Protein AF-A0A815XHE5-F1 (afdb_monomer_lite)

pLDDT: mean 78.7, std 12.25, range [43.53, 94.19]

Sequence (78 aa):
MNLSYDAYSSIEYVGTQTFGGKQTDFNEIKATITATLENNKIRSPRRLSVIFKALKALNEKFNHAIPPEMPSTLPDDF

Secondary structure (DSSP, 8-state):
----GGG-S----------TTSPPP-HHHHHHHHHHHH---------HHHHHHHHHHHHHHH-SPPPS-----S----

Organism: NCBI:txid392033

InterPro domains:
  IPR042427 Zinc finger FYVE domain-containing protein 1 [PTHR46624] (2-78)

Radius of gyration: 23.65 Å; chains: 1; bounding box: 53×53×46 Å

Structure (mmCIF, N/CA/C/O backbone):
data_AF-A0A815XHE5-F1
#
_entry.id   AF-A0A815XHE5-F1
#
loop_
_atom_site.group_PDB
_atom_site.id
_atom_site.type_symbol
_atom_site.label_atom_id
_atom_site.label_alt_id
_atom_site.label_comp_id
_atom_site.label_asym_id
_atom_site.label_entity_id
_atom_site.label_seq_id
_atom_site.pdbx_PDB_ins_code
_atom_site.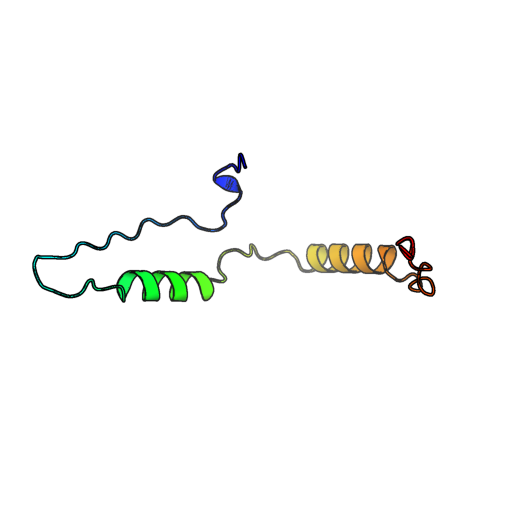Cartn_x
_atom_site.Cartn_y
_atom_site.Cartn_z
_atom_site.occupancy
_atom_site.B_iso_or_equiv
_atom_site.auth_seq_id
_atom_site.auth_comp_id
_atom_site.auth_asym_id
_atom_site.auth_atom_id
_atom_site.pdbx_PDB_model_num
ATOM 1 N N . MET A 1 1 ? -6.567 20.303 -9.454 1.00 43.53 1 MET A N 1
ATOM 2 C CA . MET A 1 1 ? -5.965 18.980 -9.724 1.00 43.53 1 MET A CA 1
ATOM 3 C C . 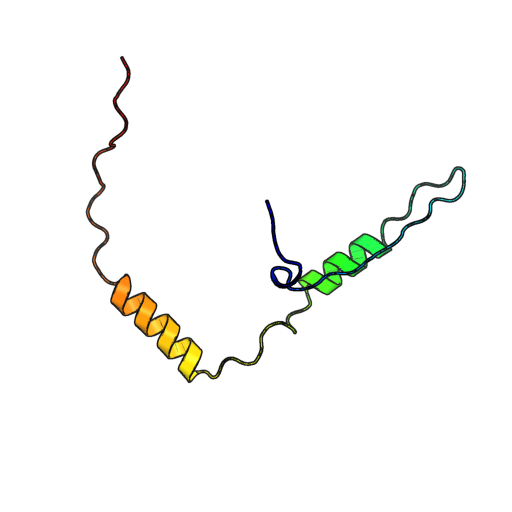MET A 1 1 ? -7.076 18.064 -10.217 1.00 43.53 1 MET A C 1
ATOM 5 O O . MET A 1 1 ? -7.984 17.806 -9.446 1.00 43.53 1 MET A O 1
ATOM 9 N N . ASN A 1 2 ? -7.063 17.669 -11.493 1.00 56.94 2 ASN A N 1
ATOM 10 C CA . ASN A 1 2 ? -8.085 16.805 -12.100 1.00 56.94 2 ASN A CA 1
ATOM 11 C C . ASN A 1 2 ? -7.445 15.437 -12.393 1.00 56.94 2 ASN A C 1
ATOM 13 O O . ASN A 1 2 ? -7.018 15.174 -13.514 1.00 56.94 2 ASN A O 1
ATOM 17 N N . LEU A 1 3 ? -7.228 14.636 -11.347 1.00 61.91 3 LEU A N 1
ATOM 18 C CA . LEU A 1 3 ? -6.612 13.309 -11.457 1.00 61.91 3 LEU A CA 1
ATOM 19 C C . LEU A 1 3 ? -7.710 12.262 -11.689 1.00 61.91 3 LEU A C 1
ATOM 21 O O . LEU A 1 3 ? -8.645 12.177 -10.896 1.00 61.91 3 LEU A O 1
ATOM 25 N N . SER A 1 4 ? -7.597 11.485 -12.774 1.00 79.62 4 SER A N 1
ATOM 26 C CA . SER A 1 4 ? -8.454 10.310 -13.012 1.00 79.62 4 SER A CA 1
ATOM 27 C C . SER A 1 4 ? -8.230 9.272 -11.910 1.00 79.62 4 SER A C 1
ATOM 29 O O . SER A 1 4 ? -7.112 9.141 -11.407 1.00 79.62 4 SER A O 1
ATOM 31 N N . TYR A 1 5 ? -9.263 8.502 -11.564 1.00 73.06 5 TYR A N 1
ATOM 32 C CA . TYR A 1 5 ? -9.173 7.415 -10.579 1.00 73.06 5 TYR A CA 1
ATOM 33 C C . TYR A 1 5 ? -8.131 6.350 -10.971 1.00 73.06 5 TYR A C 1
ATOM 35 O O . TYR A 1 5 ? -7.559 5.702 -10.099 1.00 73.06 5 TYR A O 1
ATOM 43 N N . ASP A 1 6 ? -7.804 6.246 -12.262 1.00 69.12 6 ASP A N 1
ATOM 44 C CA . ASP A 1 6 ? -6.751 5.371 -12.798 1.00 69.12 6 ASP A CA 1
ATOM 45 C C . ASP A 1 6 ? -5.334 5.731 -12.320 1.00 69.12 6 ASP A C 1
ATOM 47 O O . ASP A 1 6 ? -4.398 4.950 -12.492 1.00 69.12 6 ASP A O 1
ATOM 51 N N . ALA A 1 7 ? -5.142 6.922 -11.743 1.00 72.69 7 ALA A N 1
ATOM 52 C CA . ALA A 1 7 ? -3.852 7.343 -11.202 1.00 72.69 7 ALA A CA 1
ATOM 53 C C . ALA A 1 7 ? -3.515 6.668 -9.860 1.00 72.69 7 ALA A C 1
ATOM 55 O O . ALA A 1 7 ? -2.359 6.710 -9.431 1.00 72.69 7 ALA A O 1
ATOM 56 N N . TYR A 1 8 ? -4.498 6.060 -9.189 1.00 74.81 8 TYR A N 1
ATOM 57 C CA . TYR A 1 8 ? -4.310 5.418 -7.893 1.00 74.81 8 TYR A CA 1
ATOM 58 C C . TYR A 1 8 ? -4.057 3.921 -8.059 1.00 74.81 8 TYR A C 1
ATOM 60 O O . TYR A 1 8 ? -4.744 3.224 -8.798 1.00 74.81 8 TYR A O 1
ATOM 68 N N . SER A 1 9 ? -3.066 3.408 -7.333 1.00 73.94 9 SER A N 1
ATOM 69 C CA . SER A 1 9 ? -2.740 1.981 -7.321 1.00 73.94 9 SER A CA 1
ATOM 70 C C . SER A 1 9 ? -3.784 1.149 -6.562 1.00 73.94 9 SER A C 1
ATOM 72 O O . SER A 1 9 ? -4.004 -0.013 -6.889 1.00 73.94 9 SER A O 1
ATOM 74 N N . SER A 1 10 ? -4.443 1.737 -5.563 1.00 77.44 10 SER A N 1
ATOM 75 C CA . SER A 1 10 ? -5.515 1.124 -4.778 1.00 77.44 10 SER A CA 1
ATOM 76 C C . SER A 1 10 ? -6.447 2.215 -4.249 1.00 77.44 10 SER A C 1
ATOM 78 O O . SER A 1 10 ? -5.972 3.285 -3.863 1.00 77.44 10 SER A O 1
ATOM 80 N N . ILE A 1 11 ? -7.755 1.950 -4.229 1.00 84.81 11 ILE A N 1
ATOM 81 C CA . ILE A 1 11 ? -8.779 2.810 -3.622 1.00 84.81 11 ILE A CA 1
ATOM 82 C C . ILE A 1 11 ? -9.676 1.913 -2.772 1.00 84.81 11 ILE A C 1
ATOM 84 O O . ILE A 1 11 ? -10.275 0.972 -3.289 1.00 84.81 11 ILE A O 1
ATOM 88 N N . GLU A 1 12 ? -9.783 2.215 -1.481 1.00 87.12 12 GLU A N 1
ATOM 89 C CA . GLU A 1 12 ? -10.596 1.454 -0.534 1.00 87.12 12 GLU A CA 1
ATOM 90 C C . GLU A 1 12 ? -11.338 2.406 0.408 1.00 87.12 12 GLU A C 1
ATOM 92 O O . GLU A 1 12 ? -10.788 3.415 0.855 1.00 87.12 12 GLU A O 1
ATOM 97 N N . TYR A 1 13 ? -12.606 2.098 0.686 1.00 90.50 13 TYR A N 1
ATOM 98 C CA . TYR A 1 13 ? -13.415 2.828 1.655 1.00 90.50 13 TYR A CA 1
ATOM 99 C C . TYR A 1 13 ? -13.394 2.088 2.993 1.00 90.50 13 TYR A C 1
ATOM 101 O O . TYR A 1 13 ? -13.883 0.964 3.078 1.00 90.50 13 TYR A O 1
ATOM 109 N N . VAL A 1 14 ? -12.869 2.738 4.035 1.00 90.31 14 VAL A N 1
ATOM 110 C CA . VAL A 1 14 ? -12.870 2.223 5.411 1.00 90.31 14 VAL A CA 1
ATOM 111 C C . VAL A 1 14 ? -13.713 3.158 6.270 1.00 90.31 14 VAL A C 1
ATOM 113 O O . VAL A 1 14 ? -13.323 4.296 6.537 1.00 90.31 14 VAL A O 1
ATOM 116 N N . GLY A 1 15 ? -14.904 2.701 6.649 1.00 88.00 15 GLY A N 1
ATOM 117 C CA . GLY A 1 15 ? -15.831 3.468 7.475 1.00 88.00 15 GLY A CA 1
ATOM 118 C C . GLY A 1 15 ? -15.607 3.201 8.960 1.00 88.00 15 GLY A C 1
ATOM 119 O O . GLY A 1 15 ? -15.600 2.055 9.381 1.00 88.00 15 GLY A O 1
ATOM 120 N N . THR A 1 16 ? -15.504 4.257 9.767 1.00 86.25 16 T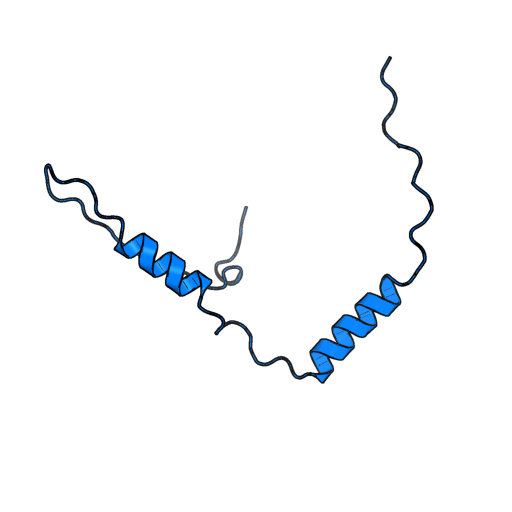HR A N 1
ATOM 121 C CA . THR A 1 16 ? -15.465 4.160 11.237 1.00 86.25 16 THR A CA 1
ATOM 122 C C . THR A 1 16 ? -16.630 4.929 11.841 1.00 86.25 16 THR A C 1
ATOM 124 O O . THR A 1 16 ? -16.782 6.126 11.594 1.00 86.25 16 THR A O 1
ATOM 127 N N . GLN A 1 17 ? -17.455 4.246 12.639 1.00 86.00 17 GLN A N 1
ATOM 128 C CA . GLN A 1 17 ? -18.606 4.835 13.321 1.00 86.00 17 GLN A CA 1
ATOM 129 C C . GLN A 1 17 ? -18.351 4.927 14.827 1.00 86.00 17 GLN A C 1
ATOM 131 O O . GLN A 1 17 ? -18.186 3.917 15.510 1.00 86.00 17 GLN A O 1
ATOM 136 N N . THR A 1 18 ? -18.380 6.146 15.363 1.00 87.81 18 THR A N 1
ATOM 137 C CA . THR A 1 18 ? -18.256 6.384 16.805 1.00 87.81 18 THR A CA 1
ATOM 138 C C . THR A 1 18 ? -19.628 6.343 17.466 1.00 87.81 18 THR A C 1
ATOM 140 O O . THR A 1 18 ? -20.501 7.156 17.162 1.00 87.81 18 THR A O 1
ATOM 143 N N . PHE A 1 19 ? -19.820 5.416 18.404 1.00 84.31 19 PHE A N 1
ATOM 144 C CA . PHE A 1 19 ? -21.022 5.362 19.238 1.00 84.31 19 PHE A CA 1
ATOM 145 C C . PHE A 1 19 ? -20.847 6.231 20.495 1.00 84.31 19 PHE A C 1
ATOM 147 O O . PHE A 1 19 ? -19.765 6.272 21.083 1.00 84.31 19 PHE A O 1
ATOM 154 N N . GLY A 1 20 ? -21.914 6.937 20.885 1.00 82.06 20 GLY A N 1
ATOM 155 C CA . GLY A 1 20 ? -21.906 8.036 21.859 1.00 82.06 20 GLY A CA 1
ATOM 156 C C . GLY A 1 20 ? -21.039 7.817 23.107 1.00 82.06 20 GLY A C 1
ATOM 157 O O . GLY A 1 20 ? -21.180 6.823 23.816 1.00 82.06 20 GLY A O 1
ATOM 158 N N . GLY A 1 21 ? -20.149 8.781 23.367 1.00 74.88 21 GLY A N 1
ATOM 159 C CA . GLY A 1 21 ? -19.298 8.857 24.561 1.00 74.88 21 GLY A CA 1
ATOM 160 C C . GLY A 1 21 ? -18.020 8.010 24.534 1.00 74.88 21 GLY A C 1
ATOM 161 O O . GLY A 1 21 ? -17.186 8.169 25.423 1.00 74.88 21 GLY A O 1
ATOM 162 N N . LYS A 1 22 ? -17.830 7.135 23.537 1.00 80.25 22 LYS A N 1
ATOM 163 C CA . LYS A 1 22 ? -16.599 6.341 23.384 1.00 80.25 22 LYS A CA 1
ATOM 164 C C . LYS A 1 22 ? -15.598 7.048 22.473 1.00 80.25 22 LYS A C 1
ATOM 166 O O . LYS A 1 22 ? -15.984 7.762 21.551 1.00 80.25 22 LYS A O 1
ATOM 171 N N . GLN A 1 23 ? -14.308 6.836 22.727 1.00 85.38 23 GLN A N 1
ATOM 172 C CA . GLN A 1 23 ? -13.265 7.270 21.800 1.00 85.38 23 GLN A CA 1
ATOM 173 C C . GLN A 1 23 ? -13.411 6.509 20.478 1.00 85.38 23 GLN A C 1
ATOM 175 O O . GLN A 1 23 ? -13.671 5.307 20.477 1.00 85.38 23 GLN A O 1
ATOM 180 N N . THR A 1 24 ? -13.275 7.226 19.364 1.00 88.56 24 THR A N 1
ATOM 181 C CA . THR A 1 24 ? -13.290 6.649 18.017 1.00 88.56 24 THR A CA 1
ATOM 182 C C . THR A 1 24 ? -12.182 5.609 17.878 1.00 88.56 24 THR A C 1
ATOM 184 O O . THR A 1 24 ? -11.027 5.897 18.192 1.00 88.56 24 THR A O 1
ATOM 187 N N . ASP A 1 25 ? -12.526 4.417 17.394 1.00 88.69 25 ASP A N 1
ATOM 188 C CA . ASP A 1 25 ? -11.547 3.379 17.082 1.00 88.69 25 ASP A CA 1
ATOM 189 C C . ASP A 1 25 ? -10.988 3.602 15.670 1.00 88.69 25 ASP A C 1
ATOM 191 O O . ASP A 1 25 ? -11.743 3.679 14.707 1.00 88.69 25 ASP A O 1
ATOM 195 N N . PHE A 1 26 ? -9.664 3.715 15.556 1.00 91.56 26 PHE A N 1
ATOM 196 C CA . PHE A 1 26 ? -8.944 3.887 14.289 1.00 91.56 26 PHE A CA 1
ATOM 197 C C . PHE A 1 26 ? -8.087 2.667 13.929 1.00 91.56 26 PHE A C 1
ATOM 199 O O . PHE A 1 26 ? -7.323 2.714 12.961 1.00 91.56 26 PHE A O 1
ATOM 206 N N . ASN A 1 27 ? -8.162 1.583 14.705 1.00 92.31 27 ASN A N 1
ATOM 207 C CA . ASN A 1 27 ? -7.316 0.410 14.497 1.00 92.31 27 ASN A CA 1
ATOM 208 C C . ASN A 1 27 ? -7.584 -0.255 13.146 1.00 92.31 27 ASN A C 1
ATOM 210 O O . ASN A 1 27 ? -6.641 -0.709 12.504 1.00 92.31 27 ASN A O 1
ATOM 214 N N . GLU A 1 28 ? -8.836 -0.250 12.690 1.00 90.69 28 GLU A N 1
ATOM 215 C CA . GLU A 1 28 ? -9.219 -0.775 11.379 1.00 90.69 28 GLU A CA 1
ATOM 216 C C . GLU A 1 28 ? -8.560 0.017 10.244 1.00 90.69 28 GLU A C 1
ATOM 218 O O . GLU A 1 28 ? -7.844 -0.556 9.428 1.00 90.69 28 GLU A O 1
ATOM 223 N N . ILE A 1 29 ? -8.678 1.351 10.261 1.00 92.31 29 ILE A N 1
ATOM 224 C CA . ILE A 1 29 ? -8.004 2.229 9.290 1.00 92.31 29 ILE A CA 1
ATOM 225 C C . ILE A 1 29 ? -6.491 1.990 9.306 1.00 92.31 29 ILE A C 1
ATOM 227 O O . ILE A 1 29 ? -5.861 1.871 8.254 1.00 92.31 29 ILE A O 1
ATOM 231 N N . LYS A 1 30 ? -5.893 1.891 10.498 1.00 93.19 30 LYS A N 1
ATOM 232 C CA . LYS A 1 30 ? -4.457 1.642 10.646 1.00 93.19 30 LYS A CA 1
ATOM 233 C C . LYS A 1 30 ? -4.050 0.296 10.042 1.00 93.19 30 LYS A C 1
ATOM 235 O O . LYS A 1 30 ? -3.065 0.246 9.310 1.00 93.19 30 LYS A O 1
ATOM 240 N N . ALA A 1 31 ? -4.805 -0.766 10.313 1.00 93.38 31 ALA A N 1
ATOM 241 C CA . ALA A 1 31 ? -4.544 -2.097 9.776 1.00 93.38 31 ALA A CA 1
ATOM 242 C C . ALA A 1 31 ? -4.644 -2.119 8.244 1.00 93.38 31 ALA A C 1
ATOM 244 O O . ALA A 1 31 ? -3.746 -2.649 7.587 1.00 93.38 31 ALA A O 1
ATOM 245 N N . THR A 1 32 ? -5.668 -1.483 7.670 1.00 91.31 32 THR A N 1
ATOM 246 C CA . THR A 1 32 ? -5.843 -1.395 6.213 1.00 91.31 32 THR A CA 1
ATOM 247 C C . THR A 1 32 ? -4.701 -0.628 5.544 1.00 91.31 32 THR A C 1
ATOM 249 O O . THR A 1 32 ? -4.185 -1.058 4.507 1.00 91.31 32 THR A O 1
ATOM 252 N N . ILE A 1 33 ? -4.233 0.470 6.152 1.00 89.38 33 ILE A N 1
ATOM 253 C CA . ILE A 1 33 ? -3.059 1.209 5.661 1.00 89.38 33 ILE A CA 1
ATOM 254 C C . ILE A 1 33 ? -1.816 0.316 5.690 1.00 89.38 33 ILE A C 1
ATOM 256 O O . ILE A 1 33 ? -1.115 0.223 4.683 1.00 89.38 33 ILE A O 1
ATOM 260 N N . THR A 1 34 ? -1.544 -0.363 6.808 1.00 91.94 34 THR A N 1
ATOM 261 C CA . THR A 1 34 ? -0.384 -1.260 6.928 1.00 91.94 34 THR A CA 1
ATOM 262 C C . THR A 1 34 ? -0.434 -2.376 5.886 1.00 91.94 34 THR A C 1
ATOM 264 O O . THR A 1 34 ? 0.541 -2.571 5.163 1.00 91.94 34 THR A O 1
ATOM 267 N N . ALA A 1 35 ? -1.585 -3.029 5.719 1.00 88.38 35 ALA A N 1
ATOM 268 C CA . ALA A 1 35 ? -1.770 -4.070 4.71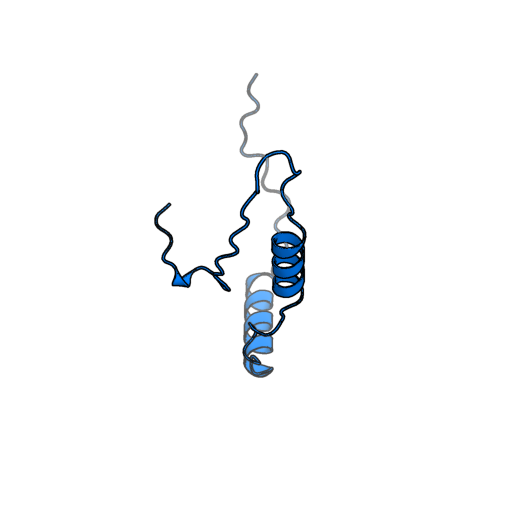3 1.00 88.38 35 ALA A CA 1
ATOM 269 C C . ALA A 1 35 ? -1.557 -3.543 3.284 1.00 88.38 35 ALA A C 1
ATOM 271 O O . ALA A 1 35 ? -0.942 -4.217 2.459 1.00 88.38 35 ALA A O 1
ATOM 272 N N . THR A 1 36 ? -2.014 -2.324 2.986 1.00 84.94 36 THR A N 1
ATOM 273 C CA . THR A 1 36 ? -1.823 -1.693 1.670 1.00 84.94 36 THR A CA 1
ATOM 274 C C . THR A 1 36 ? -0.358 -1.343 1.408 1.00 84.94 36 THR A C 1
ATOM 276 O O . THR A 1 36 ? 0.118 -1.519 0.288 1.00 84.94 36 THR A O 1
ATOM 279 N N . LEU A 1 37 ? 0.377 -0.892 2.429 1.00 83.62 37 LEU A N 1
ATOM 280 C CA . LEU A 1 37 ? 1.814 -0.614 2.331 1.00 83.62 37 LEU A CA 1
ATOM 281 C C . LEU A 1 37 ? 2.641 -1.894 2.138 1.00 83.62 37 LEU A C 1
ATOM 283 O O . LEU A 1 37 ? 3.624 -1.888 1.398 1.00 83.62 37 LEU A O 1
ATOM 287 N N . GLU A 1 38 ? 2.236 -2.995 2.771 1.00 84.31 38 GLU A N 1
ATOM 288 C CA . GLU A 1 38 ? 2.868 -4.312 2.614 1.00 84.31 38 GLU A CA 1
ATOM 289 C C . GLU A 1 38 ? 2.474 -5.008 1.299 1.00 84.31 38 GLU A C 1
ATOM 291 O O . GLU A 1 38 ? 3.184 -5.898 0.808 1.00 84.31 38 GLU A O 1
ATOM 296 N N . ASN A 1 39 ? 1.357 -4.594 0.693 1.00 77.06 39 ASN A N 1
ATOM 297 C CA . ASN A 1 39 ? 0.838 -5.167 -0.538 1.00 77.06 39 ASN A CA 1
ATOM 298 C C . ASN A 1 39 ? 1.730 -4.836 -1.748 1.00 77.06 39 ASN A C 1
ATOM 300 O O . ASN A 1 39 ? 1.577 -3.831 -2.439 1.00 77.06 39 ASN A O 1
ATOM 304 N N . ASN A 1 40 ? 2.611 -5.777 -2.078 1.00 66.31 40 ASN A N 1
ATOM 305 C CA . ASN A 1 40 ? 3.466 -5.730 -3.264 1.00 66.31 40 ASN A CA 1
ATOM 306 C C . ASN A 1 40 ? 2.824 -6.351 -4.525 1.00 66.31 40 ASN A C 1
ATOM 308 O O . ASN A 1 40 ? 3.517 -6.547 -5.527 1.00 66.31 40 ASN A O 1
ATOM 312 N N . LYS A 1 41 ? 1.515 -6.665 -4.525 1.00 69.00 41 LYS A N 1
ATOM 313 C CA . LYS A 1 41 ? 0.845 -7.324 -5.669 1.00 69.00 41 LYS A CA 1
ATOM 314 C C . LYS A 1 41 ? 0.741 -6.441 -6.917 1.00 69.00 41 LYS A C 1
ATOM 316 O O . LYS A 1 41 ? 0.529 -6.963 -8.008 1.00 69.00 41 LYS A O 1
ATOM 321 N N . ILE A 1 42 ? 0.963 -5.130 -6.803 1.00 57.69 42 ILE A N 1
ATOM 322 C CA . ILE A 1 42 ? 0.942 -4.182 -7.932 1.00 57.69 42 ILE A CA 1
ATOM 323 C C . ILE A 1 42 ? 2.341 -4.022 -8.536 1.00 57.69 42 ILE A C 1
ATOM 325 O O . ILE A 1 42 ? 2.844 -2.928 -8.792 1.00 57.69 42 ILE A O 1
ATOM 329 N N . ARG A 1 43 ? 2.999 -5.145 -8.801 1.00 60.38 43 ARG A N 1
ATOM 330 C CA . ARG A 1 43 ? 3.981 -5.207 -9.875 1.00 60.38 43 ARG A CA 1
ATOM 331 C C . ARG A 1 43 ? 3.635 -6.441 -10.674 1.00 60.38 43 ARG A C 1
ATOM 333 O O . ARG A 1 43 ? 3.934 -7.556 -10.258 1.00 60.38 43 ARG A O 1
ATOM 340 N N . SER A 1 44 ? 3.016 -6.244 -11.837 1.00 55.59 44 SER A N 1
ATOM 341 C CA . SER A 1 44 ? 3.087 -7.282 -12.857 1.00 55.59 44 SER A CA 1
ATOM 342 C C . SER A 1 44 ? 4.564 -7.675 -12.993 1.00 55.59 44 SER A C 1
ATOM 344 O O . SER A 1 44 ? 5.423 -6.780 -12.985 1.00 55.59 44 SER A O 1
ATOM 346 N N . PRO A 1 45 ? 4.900 -8.976 -13.044 1.00 57.22 45 PRO A N 1
ATOM 347 C CA . PRO A 1 45 ? 6.273 -9.389 -13.255 1.00 57.22 45 PRO A CA 1
ATOM 348 C C . PRO A 1 45 ? 6.745 -8.768 -14.570 1.00 57.22 45 PRO A C 1
ATOM 350 O O . PRO A 1 45 ? 6.386 -9.212 -15.662 1.00 57.22 45 PRO A O 1
ATOM 353 N N . ARG A 1 46 ? 7.514 -7.679 -14.483 1.00 66.88 46 ARG A N 1
ATOM 354 C CA . ARG A 1 46 ? 8.130 -7.088 -15.665 1.00 66.88 46 ARG A CA 1
ATOM 355 C C . ARG A 1 46 ? 9.174 -8.091 -16.096 1.00 66.88 46 ARG A C 1
ATOM 357 O O . ARG A 1 46 ? 10.046 -8.448 -15.306 1.00 66.88 46 ARG A O 1
ATOM 364 N N . ARG A 1 47 ? 9.081 -8.559 -17.341 1.00 79.44 47 ARG A N 1
ATOM 365 C CA . ARG A 1 47 ? 10.113 -9.435 -17.900 1.00 79.44 47 ARG A CA 1
ATOM 366 C C . ARG A 1 47 ? 11.475 -8.790 -17.639 1.00 79.44 47 ARG A C 1
ATOM 368 O O . ARG A 1 47 ? 11.626 -7.591 -17.870 1.00 79.44 47 ARG A O 1
ATOM 375 N N . LEU A 1 48 ? 12.452 -9.573 -17.179 1.00 83.38 48 LEU A N 1
ATOM 376 C CA . LEU A 1 48 ? 13.802 -9.079 -16.873 1.00 83.38 48 LEU A CA 1
ATOM 377 C C . LEU A 1 48 ? 14.396 -8.274 -18.040 1.00 83.38 48 LEU A C 1
ATOM 379 O O . LEU A 1 48 ? 15.073 -7.276 -17.825 1.00 83.38 48 LEU A O 1
ATOM 383 N N . SER A 1 49 ? 14.047 -8.637 -19.278 1.00 87.88 49 SER A N 1
ATOM 384 C CA . SER A 1 49 ? 14.406 -7.898 -20.489 1.00 87.88 49 SER A CA 1
ATOM 385 C C . SER A 1 49 ? 13.870 -6.461 -20.538 1.00 87.88 49 SER A C 1
ATOM 387 O O . SER A 1 49 ? 14.565 -5.579 -21.031 1.00 87.88 49 SER A O 1
ATOM 389 N N . VAL A 1 50 ? 12.665 -6.194 -20.028 1.00 84.75 50 VAL A N 1
ATOM 390 C CA . VAL A 1 50 ? 12.074 -4.845 -19.949 1.00 84.75 50 VAL A CA 1
ATOM 391 C C . VAL A 1 50 ? 12.786 -4.014 -18.886 1.00 84.75 50 VAL A C 1
ATOM 393 O O . VAL A 1 50 ? 13.112 -2.857 -19.135 1.00 84.75 50 VAL A O 1
ATOM 396 N N . ILE A 1 51 ? 13.079 -4.615 -17.728 1.00 84.19 51 ILE A N 1
ATOM 397 C CA . ILE A 1 51 ? 13.826 -3.956 -16.647 1.00 84.19 51 ILE A CA 1
ATOM 398 C C . ILE A 1 51 ? 15.233 -3.592 -17.131 1.00 84.19 51 ILE A C 1
ATOM 400 O O . ILE A 1 51 ? 15.648 -2.443 -17.005 1.00 84.19 51 ILE A O 1
ATOM 404 N N . PHE A 1 52 ? 15.933 -4.542 -17.754 1.00 91.69 52 PHE A N 1
ATOM 405 C CA . PHE A 1 52 ? 17.266 -4.324 -18.309 1.00 91.69 52 PHE A CA 1
ATOM 406 C C . PHE A 1 52 ? 17.274 -3.228 -19.378 1.00 91.69 52 PHE A C 1
ATOM 408 O O . PHE A 1 52 ? 18.118 -2.341 -19.327 1.00 91.69 52 PHE A O 1
ATOM 415 N N . LYS A 1 53 ? 16.314 -3.237 -20.314 1.00 93.19 53 LYS A N 1
ATOM 416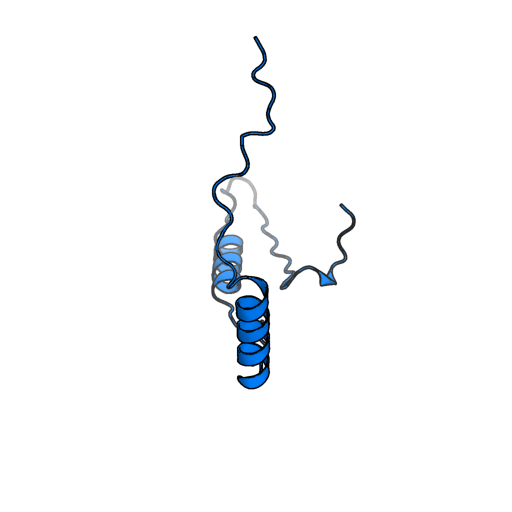 C CA . LYS A 1 53 ? 16.197 -2.186 -21.338 1.00 93.19 53 LYS A CA 1
ATOM 417 C C . LYS A 1 53 ? 15.970 -0.806 -20.726 1.00 93.19 53 LYS A C 1
ATOM 419 O O . LYS A 1 53 ? 16.605 0.146 -21.164 1.00 93.19 53 LYS A O 1
ATOM 424 N N . ALA A 1 54 ? 15.107 -0.700 -19.716 1.00 91.31 54 ALA A N 1
ATOM 425 C CA . ALA A 1 54 ? 14.851 0.565 -19.034 1.00 91.31 54 ALA A CA 1
ATOM 426 C C . ALA A 1 54 ? 16.104 1.084 -18.310 1.00 91.31 54 ALA A C 1
ATOM 428 O O . ALA A 1 54 ? 16.470 2.244 -18.481 1.00 91.31 54 ALA A O 1
ATOM 429 N N . LEU A 1 55 ? 16.794 0.219 -17.557 1.00 92.25 55 LEU A N 1
ATOM 430 C CA . LEU A 1 55 ? 18.039 0.576 -16.870 1.00 92.25 55 LEU A CA 1
ATOM 431 C C . LEU A 1 55 ? 19.156 0.939 -17.854 1.00 92.25 55 LEU A C 1
ATOM 433 O O . LEU A 1 55 ? 19.877 1.903 -17.622 1.00 92.25 55 LEU A O 1
ATOM 437 N N . LYS A 1 56 ? 19.274 0.210 -18.968 1.00 94.19 56 LYS A N 1
ATOM 438 C CA . LYS A 1 56 ? 20.240 0.504 -20.030 1.00 94.19 56 LYS A CA 1
ATOM 439 C C . LYS A 1 56 ? 19.968 1.865 -20.671 1.00 94.19 56 LYS A C 1
ATOM 441 O O . LYS A 1 56 ? 20.891 2.659 -20.758 1.00 94.19 56 LYS A O 1
ATOM 446 N N . ALA A 1 57 ? 18.722 2.152 -21.048 1.00 92.81 57 ALA A N 1
ATOM 447 C CA . ALA A 1 57 ? 18.347 3.440 -21.633 1.00 92.81 57 ALA A CA 1
ATOM 448 C C . ALA A 1 57 ? 18.575 4.605 -20.657 1.00 92.81 57 ALA A C 1
ATOM 450 O O . ALA A 1 57 ? 19.000 5.683 -21.062 1.00 92.81 57 ALA A O 1
ATOM 451 N N . LEU A 1 58 ? 18.316 4.387 -19.363 1.00 89.50 58 LEU A N 1
ATOM 452 C CA . LEU A 1 58 ? 18.601 5.375 -18.327 1.00 89.50 58 LEU A CA 1
ATOM 453 C C . LEU A 1 58 ? 20.108 5.622 -18.207 1.00 89.50 58 LEU A C 1
ATOM 455 O O . LEU A 1 58 ? 20.542 6.767 -18.208 1.00 89.50 58 LEU A O 1
ATOM 459 N N . ASN A 1 59 ? 20.899 4.553 -18.156 1.00 90.62 59 ASN A N 1
ATOM 460 C CA . ASN A 1 59 ? 22.351 4.645 -18.105 1.00 90.62 59 ASN A CA 1
ATOM 461 C C . ASN A 1 59 ? 22.895 5.365 -19.348 1.00 90.62 59 ASN A C 1
ATOM 463 O O . ASN A 1 59 ? 23.585 6.358 -19.212 1.00 90.62 59 ASN A O 1
ATOM 467 N N . GLU A 1 60 ? 22.503 4.965 -20.556 1.00 91.19 60 GLU A N 1
ATOM 468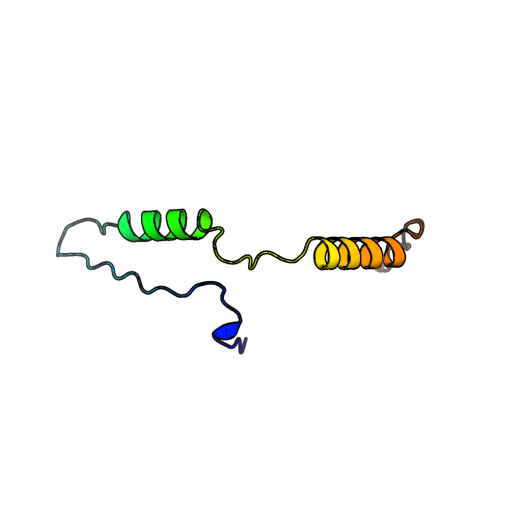 C CA . GLU A 1 60 ? 22.920 5.632 -21.801 1.00 91.19 60 GLU A CA 1
ATOM 469 C C . GLU A 1 60 ? 22.551 7.121 -21.844 1.00 91.19 60 GLU A C 1
ATOM 471 O O . GLU A 1 60 ? 23.290 7.909 -22.421 1.00 91.19 60 GLU A O 1
ATOM 476 N N . LYS A 1 61 ? 21.433 7.519 -21.226 1.00 86.81 61 LYS A N 1
ATOM 477 C CA . LYS A 1 61 ? 20.993 8.919 -21.185 1.00 86.81 61 LYS A CA 1
ATOM 478 C C . LYS A 1 61 ? 21.734 9.761 -20.140 1.00 86.81 61 LYS A C 1
ATOM 480 O O . LYS A 1 61 ? 21.909 10.960 -20.345 1.00 86.81 61 LYS A O 1
ATOM 485 N N . PHE A 1 62 ? 22.101 9.167 -19.006 1.00 83.50 62 PHE A N 1
ATOM 486 C CA . PHE A 1 62 ? 22.601 9.886 -17.827 1.00 83.50 62 PHE A CA 1
ATOM 487 C C . PHE A 1 62 ? 24.037 9.507 -17.429 1.00 83.50 62 PHE A C 1
ATOM 489 O O . PHE A 1 62 ? 24.527 9.989 -16.414 1.00 83.50 62 PHE A O 1
ATOM 496 N N . ASN A 1 63 ? 24.728 8.669 -18.208 1.00 81.19 63 ASN A N 1
ATOM 497 C CA . ASN A 1 63 ? 26.131 8.296 -17.977 1.00 81.19 63 ASN A CA 1
ATOM 498 C C . ASN A 1 63 ? 27.135 9.386 -18.361 1.00 81.19 63 ASN A C 1
ATOM 500 O O . ASN A 1 63 ? 28.340 9.197 -18.187 1.00 81.19 63 ASN A O 1
ATOM 504 N N . HIS A 1 64 ? 26.670 10.502 -18.915 1.00 81.81 64 HIS A N 1
ATOM 505 C CA . HIS A 1 64 ? 27.525 11.646 -19.166 1.00 81.81 64 HIS A CA 1
ATOM 506 C C . HIS A 1 64 ? 27.948 12.275 -17.838 1.00 81.81 64 HIS A C 1
ATOM 508 O O . HIS A 1 64 ? 27.188 12.291 -16.869 1.00 81.81 64 HIS A O 1
ATOM 514 N N . ALA A 1 65 ? 29.182 12.780 -17.793 1.00 74.31 65 ALA A N 1
ATOM 515 C CA . ALA A 1 65 ? 29.697 13.476 -16.624 1.00 74.31 65 ALA A CA 1
ATOM 516 C C . ALA A 1 65 ? 28.743 14.617 -16.249 1.00 74.31 65 ALA A C 1
ATOM 518 O O . ALA A 1 65 ? 28.347 15.401 -17.114 1.00 74.31 65 ALA A O 1
ATOM 519 N N . ILE A 1 66 ? 28.372 14.691 -14.968 1.00 69.88 66 ILE A N 1
ATOM 520 C CA . ILE A 1 66 ? 27.630 15.832 -14.430 1.00 69.88 66 ILE A CA 1
ATOM 521 C C . ILE A 1 66 ? 28.487 17.066 -14.736 1.00 69.88 66 ILE A C 1
ATOM 523 O O . ILE A 1 66 ? 29.650 17.088 -14.318 1.00 69.88 66 ILE A O 1
ATOM 527 N N . PRO A 1 67 ? 27.977 18.048 -15.503 1.00 67.88 67 PRO A N 1
ATOM 528 C CA . PRO A 1 67 ? 28.724 19.265 -15.765 1.00 67.88 67 PRO A CA 1
ATOM 529 C C . PRO A 1 67 ? 29.135 19.884 -14.426 1.00 67.88 67 PRO A C 1
ATOM 531 O O . PRO A 1 67 ? 28.307 19.894 -13.509 1.00 67.88 67 PRO A O 1
ATOM 534 N N . PRO A 1 68 ? 30.381 20.371 -14.281 1.00 67.44 68 PRO A N 1
ATOM 535 C CA . PRO A 1 68 ? 30.740 21.153 -13.106 1.00 67.44 68 PRO A CA 1
ATOM 536 C C . PRO A 1 68 ? 29.713 22.281 -12.962 1.00 67.44 68 PRO A C 1
ATOM 538 O O . PRO A 1 68 ? 29.312 22.865 -13.968 1.00 67.44 68 PRO A O 1
ATOM 541 N N . GLU A 1 69 ? 29.239 22.457 -11.728 1.00 66.56 69 GLU A N 1
ATOM 542 C CA . GLU A 1 69 ? 28.145 23.326 -11.281 1.00 66.56 69 GLU A CA 1
ATOM 543 C C . GLU A 1 69 ? 27.765 24.439 -12.269 1.00 66.56 69 GLU A C 1
ATOM 545 O O . GLU A 1 69 ? 28.597 25.261 -12.656 1.00 66.56 69 GLU A O 1
ATOM 550 N N . MET A 1 70 ? 26.478 24.515 -12.639 1.00 62.34 70 MET A N 1
ATOM 551 C CA . MET A 1 70 ? 25.961 25.770 -13.186 1.00 62.34 70 MET A CA 1
ATOM 552 C C . MET A 1 70 ? 26.244 26.867 -12.152 1.00 62.34 70 MET A C 1
ATOM 554 O O . MET A 1 70 ? 25.820 26.700 -11.004 1.00 62.34 70 MET A O 1
ATOM 558 N N . PRO A 1 71 ? 26.908 27.977 -12.530 1.00 62.25 71 PRO A N 1
ATOM 559 C CA . PRO A 1 71 ? 27.002 29.135 -11.655 1.00 62.25 71 PRO A CA 1
ATOM 560 C C . PRO A 1 71 ? 25.582 29.516 -11.241 1.00 62.25 71 PRO A C 1
ATOM 562 O O . PRO A 1 71 ? 24.682 29.504 -12.086 1.00 62.25 71 PRO A O 1
ATOM 565 N N . SER A 1 72 ? 25.367 29.793 -9.955 1.00 64.12 72 SER A N 1
ATOM 566 C CA . SER A 1 72 ? 24.061 30.176 -9.421 1.00 64.12 72 SER A CA 1
ATOM 567 C C . SER A 1 72 ? 23.428 31.249 -10.308 1.00 64.12 72 SER A C 1
ATOM 569 O O . SER A 1 72 ? 23.905 32.376 -10.381 1.00 64.12 72 SER A O 1
ATOM 571 N N . THR A 1 73 ? 22.340 30.907 -10.996 1.00 61.59 73 THR A N 1
ATOM 572 C CA . THR A 1 73 ? 21.556 31.857 -11.802 1.00 61.59 73 THR A CA 1
ATOM 573 C C . THR A 1 73 ? 20.605 32.687 -10.939 1.00 61.59 73 THR A C 1
ATOM 575 O O . THR A 1 73 ? 19.698 33.329 -11.462 1.00 61.59 73 THR A O 1
ATOM 578 N N . LEU A 1 74 ? 20.756 32.616 -9.615 1.00 68.00 74 LEU A N 1
ATOM 579 C CA . LEU A 1 74 ? 20.058 33.487 -8.689 1.00 68.00 74 LEU A CA 1
ATOM 580 C C . LEU A 1 74 ? 20.823 34.814 -8.665 1.00 68.00 74 LEU A C 1
ATOM 582 O O . LEU A 1 74 ? 22.026 34.785 -8.403 1.00 68.00 74 LEU A O 1
ATOM 586 N N . PRO A 1 75 ? 20.182 35.950 -8.987 1.00 66.12 75 PRO A N 1
ATOM 587 C CA . PRO A 1 75 ? 20.801 37.242 -8.749 1.00 66.12 75 PRO A CA 1
ATOM 588 C C . PRO A 1 75 ? 21.076 37.368 -7.247 1.00 66.12 75 PRO A C 1
ATOM 590 O O . PRO A 1 75 ? 20.188 37.120 -6.432 1.00 66.12 75 PRO A O 1
ATOM 593 N N . ASP A 1 76 ? 22.313 37.713 -6.892 1.00 67.31 76 ASP A N 1
ATOM 594 C CA . ASP A 1 76 ? 22.621 38.199 -5.551 1.00 67.31 76 ASP A CA 1
ATOM 595 C C . ASP A 1 76 ? 21.910 39.550 -5.403 1.00 67.31 76 ASP A C 1
ATOM 597 O O . ASP A 1 76 ? 22.391 40.580 -5.880 1.00 67.31 76 ASP A O 1
ATOM 601 N N . ASP A 1 77 ? 20.710 39.526 -4.823 1.00 59.69 77 ASP A N 1
ATOM 602 C CA . ASP A 1 77 ? 19.990 40.736 -4.442 1.00 59.69 77 ASP A CA 1
ATOM 603 C C . ASP A 1 77 ? 20.779 41.428 -3.313 1.00 59.69 77 ASP A C 1
ATOM 605 O O . ASP A 1 77 ? 20.885 40.900 -2.201 1.00 59.69 77 ASP A O 1
ATOM 609 N N . PHE A 1 78 ? 21.351 42.598 -3.623 1.00 56.22 78 PHE A N 1
ATOM 610 C CA . PHE A 1 78 ? 21.905 43.563 -2.664 1.00 56.22 78 PHE A CA 1
ATOM 611 C C . PHE A 1 78 ? 20.883 44.656 -2.345 1.00 56.22 78 PHE A C 1
ATOM 613 O O . PHE A 1 78 ? 20.268 45.186 -3.301 1.00 56.22 78 PHE A O 1
#

Foldseek 3Di:
DDDDPVVDPDDDDDDWDDDPPDDTDCVSVVVVVVVVVVDPVPDDPDPVVNVVVVVVVVCVVPVDPDPPDDDPPDPPDD